Protein AF-A0A0R1Q5D7-F1 (afdb_monomer_lite)

Structure (mmCIF, N/CA/C/O backbone):
data_AF-A0A0R1Q5D7-F1
#
_entry.id   AF-A0A0R1Q5D7-F1
#
loop_
_atom_site.group_PDB
_atom_site.id
_atom_site.type_symbol
_atom_site.label_atom_id
_atom_site.label_alt_id
_atom_site.label_comp_id
_atom_site.label_asym_id
_atom_site.label_entity_id
_atom_site.label_seq_id
_atom_site.pdbx_PDB_ins_code
_atom_site.Cartn_x
_atom_site.Cartn_y
_atom_site.Cartn_z
_atom_site.occupancy
_atom_site.B_iso_or_equiv
_atom_site.auth_seq_id
_atom_site.auth_comp_id
_atom_site.auth_asym_id
_atom_site.auth_atom_id
_atom_site.pdbx_PDB_model_num
ATOM 1 N N . MET A 1 1 ? 3.912 3.612 -16.481 1.00 85.50 1 MET A N 1
ATOM 2 C CA . MET A 1 1 ? 3.039 3.837 -17.655 1.00 85.50 1 MET A CA 1
ATOM 3 C C . MET A 1 1 ? 2.746 2.499 -18.303 1.00 85.50 1 MET A C 1
ATOM 5 O O . MET A 1 1 ? 3.554 1.589 -18.160 1.00 85.50 1 MET A O 1
ATOM 9 N N . ILE A 1 2 ? 1.608 2.386 -18.976 1.00 92.44 2 ILE A N 1
ATOM 10 C CA . ILE A 1 2 ? 1.205 1.227 -19.778 1.00 92.44 2 ILE A CA 1
ATOM 11 C C . ILE A 1 2 ? 1.247 1.663 -21.243 1.00 92.44 2 ILE A C 1
ATOM 13 O O . ILE A 1 2 ? 0.628 2.672 -21.577 1.00 92.44 2 ILE A O 1
ATOM 17 N N . SER A 1 3 ? 1.988 0.945 -22.088 1.00 92.12 3 SER A N 1
ATOM 18 C CA . SER A 1 3 ? 1.988 1.191 -23.532 1.00 92.12 3 SER A CA 1
ATOM 19 C C . SER A 1 3 ? 0.870 0.452 -24.243 1.00 92.12 3 SER A C 1
ATOM 21 O O . SER A 1 3 ? 0.460 -0.632 -23.830 1.00 92.12 3 SER A O 1
ATOM 23 N N . ASP A 1 4 ? 0.457 1.018 -25.372 1.00 92.31 4 ASP A N 1
ATOM 24 C CA . ASP A 1 4 ? -0.392 0.333 -26.348 1.00 92.31 4 ASP A CA 1
ATOM 25 C C . ASP A 1 4 ? 0.450 -0.518 -27.308 1.00 92.31 4 ASP A C 1
ATOM 27 O O . ASP A 1 4 ? 0.012 -1.577 -27.752 1.00 92.31 4 ASP A O 1
ATOM 31 N N . ALA A 1 5 ? 1.675 -0.072 -27.608 1.00 94.19 5 ALA A N 1
ATOM 32 C CA . ALA A 1 5 ? 2.645 -0.800 -28.415 1.00 94.19 5 ALA A CA 1
ATOM 33 C C . ALA A 1 5 ? 4.087 -0.466 -28.002 1.00 94.19 5 ALA A C 1
ATOM 35 O O . ALA A 1 5 ? 4.388 0.627 -27.515 1.00 94.19 5 ALA A O 1
ATOM 36 N N . VAL A 1 6 ? 4.987 -1.425 -28.222 1.00 95.56 6 VAL A N 1
ATOM 37 C CA . VAL A 1 6 ? 6.435 -1.269 -28.051 1.00 95.56 6 VAL A CA 1
ATOM 38 C C . VAL A 1 6 ? 7.162 -1.981 -29.192 1.00 95.56 6 VAL A C 1
ATOM 40 O O . VAL A 1 6 ? 6.808 -3.103 -29.545 1.00 95.56 6 VAL A O 1
ATOM 43 N N . ASP A 1 7 ? 8.170 -1.327 -29.762 1.00 96.56 7 ASP A N 1
ATOM 44 C CA . ASP A 1 7 ? 9.106 -1.893 -30.738 1.00 96.56 7 ASP A CA 1
ATOM 45 C C . ASP A 1 7 ? 10.519 -1.495 -30.292 1.00 96.56 7 ASP A C 1
ATOM 47 O O . ASP A 1 7 ? 10.927 -0.336 -30.402 1.00 96.56 7 ASP A O 1
ATOM 51 N N . LEU A 1 8 ? 11.233 -2.453 -29.697 1.00 96.19 8 LEU A N 1
ATOM 52 C CA . LEU A 1 8 ? 12.539 -2.212 -29.084 1.00 96.19 8 LEU A CA 1
ATOM 53 C C . LEU A 1 8 ? 13.633 -1.974 -30.132 1.00 96.19 8 LEU A C 1
ATOM 55 O O . LEU A 1 8 ? 14.519 -1.158 -29.890 1.00 96.19 8 LEU A O 1
ATOM 59 N N . ASP A 1 9 ? 13.530 -2.600 -31.307 1.00 97.81 9 ASP A N 1
ATOM 60 C CA . ASP A 1 9 ? 14.499 -2.438 -32.399 1.00 97.81 9 ASP A CA 1
ATOM 61 C C . ASP A 1 9 ? 14.440 -1.026 -32.985 1.00 97.81 9 ASP A C 1
ATOM 63 O O . ASP A 1 9 ? 15.451 -0.462 -33.405 1.00 97.81 9 ASP A O 1
ATOM 67 N N . LYS A 1 10 ? 13.247 -0.423 -32.968 1.00 97.06 10 LYS A N 1
ATOM 68 C CA . LYS A 1 10 ? 13.030 0.962 -33.402 1.00 97.06 10 LYS A CA 1
ATOM 69 C C . LYS A 1 10 ? 13.050 1.974 -32.262 1.00 97.06 10 LYS A C 1
ATOM 71 O O . LYS A 1 10 ? 12.803 3.151 -32.514 1.00 97.06 10 LYS A O 1
ATOM 76 N N . SER A 1 11 ? 13.319 1.545 -31.025 1.00 96.38 11 SER A N 1
ATOM 77 C CA . SER A 1 11 ? 13.226 2.403 -29.832 1.00 96.38 11 SER A CA 1
ATOM 78 C C . SER A 1 11 ? 11.885 3.152 -29.740 1.00 96.38 11 SER A C 1
ATOM 80 O O . SER A 1 11 ? 11.827 4.323 -29.370 1.00 96.38 11 SER A O 1
ATOM 82 N N . PHE A 1 12 ? 10.795 2.479 -30.111 1.00 95.38 12 PHE A N 1
ATOM 83 C CA . PHE A 1 12 ? 9.456 3.046 -30.193 1.00 95.38 12 PHE A CA 1
ATOM 84 C C . PHE A 1 12 ? 8.573 2.537 -29.053 1.00 95.38 12 PHE A C 1
ATOM 86 O O . PHE A 1 12 ? 8.513 1.341 -28.763 1.00 95.38 12 PHE A O 1
ATOM 93 N N . PHE A 1 13 ? 7.845 3.456 -28.425 1.00 94.06 13 PHE A N 1
ATOM 94 C CA . PHE A 1 13 ? 6.914 3.172 -27.339 1.00 94.06 13 PHE A CA 1
ATOM 95 C C . PHE A 1 13 ? 5.719 4.119 -27.465 1.00 94.06 13 PHE A C 1
ATOM 97 O O . PHE A 1 13 ? 5.889 5.335 -27.373 1.00 94.06 13 PHE A O 1
ATOM 104 N N . SER A 1 14 ? 4.519 3.582 -27.701 1.00 94.44 14 SER A N 1
ATOM 105 C CA . SER A 1 14 ? 3.292 4.381 -27.820 1.00 94.44 14 SER A CA 1
ATOM 106 C C . SER A 1 14 ? 2.445 4.280 -26.559 1.00 94.44 14 SER A C 1
ATOM 108 O O . SER A 1 14 ? 2.288 3.200 -25.987 1.00 94.44 14 SER A O 1
ATOM 110 N N . ILE A 1 15 ? 1.884 5.408 -26.131 1.00 92.12 15 ILE A N 1
ATOM 111 C CA . ILE A 1 15 ? 1.169 5.525 -24.862 1.00 92.12 15 ILE A CA 1
ATOM 112 C C . ILE A 1 15 ? -0.105 6.340 -25.071 1.00 92.12 15 ILE A C 1
ATOM 114 O O . ILE A 1 15 ? -0.032 7.502 -25.463 1.00 92.12 15 ILE A O 1
ATOM 118 N N . SER A 1 16 ? -1.251 5.759 -24.726 1.00 88.12 16 SER A N 1
ATOM 119 C CA . SER A 1 16 ? -2.528 6.478 -24.623 1.00 88.12 16 SER A CA 1
ATOM 120 C C . SER A 1 16 ? -2.781 7.041 -23.220 1.00 88.12 16 SER A C 1
ATOM 122 O O . SER A 1 16 ? -3.616 7.927 -23.046 1.00 88.12 16 SER A O 1
ATOM 124 N N . GLN A 1 17 ? -2.075 6.547 -22.195 1.00 88.75 17 GLN A N 1
ATOM 125 C CA . GLN A 1 17 ? -2.095 7.151 -20.859 1.00 88.75 17 GLN A CA 1
ATOM 126 C C . GLN A 1 17 ? -1.503 8.567 -20.883 1.00 88.75 17 GLN A C 1
ATOM 128 O O . GLN A 1 17 ? -0.381 8.779 -21.331 1.00 88.75 17 GLN A O 1
ATOM 133 N N . VAL A 1 18 ? -2.241 9.525 -20.321 1.00 89.06 18 VAL A N 1
ATOM 134 C CA . VAL A 1 18 ? -1.847 10.945 -20.296 1.00 89.06 18 VAL A CA 1
ATOM 135 C C . VAL A 1 18 ? -0.633 11.201 -19.392 1.00 89.06 18 VAL A C 1
ATOM 137 O O . VAL A 1 18 ? 0.136 12.125 -19.638 1.00 89.06 18 VAL A O 1
ATOM 140 N N . ALA A 1 19 ? -0.450 10.394 -18.343 1.00 92.31 19 ALA A N 1
ATOM 141 C CA . ALA A 1 19 ? 0.637 10.543 -17.380 1.00 92.31 19 ALA A CA 1
ATOM 142 C C . ALA A 1 19 ? 1.005 9.198 -16.726 1.00 92.31 19 ALA A C 1
ATOM 144 O O . ALA A 1 19 ? 0.168 8.287 -16.669 1.00 92.31 19 ALA A O 1
ATOM 145 N N . PRO A 1 20 ? 2.233 9.055 -16.192 1.00 93.44 20 PRO A N 1
ATOM 146 C CA . PRO A 1 20 ? 2.555 7.964 -15.283 1.00 93.44 20 PRO A CA 1
ATOM 147 C C . PRO A 1 20 ? 1.693 8.021 -14.019 1.00 93.44 20 PRO A C 1
ATOM 149 O O . PRO A 1 20 ? 1.390 9.091 -13.501 1.00 93.44 20 PRO A O 1
ATOM 152 N N . ALA A 1 21 ? 1.349 6.842 -13.509 1.00 93.31 21 ALA A N 1
ATOM 153 C CA . ALA A 1 21 ? 0.760 6.666 -12.189 1.00 93.31 21 ALA A CA 1
ATOM 154 C C . ALA A 1 21 ? 1.812 6.108 -11.225 1.00 93.31 21 ALA A C 1
ATOM 156 O O . ALA A 1 21 ? 2.726 5.390 -11.654 1.00 93.31 21 ALA A O 1
ATOM 157 N N . ASN A 1 22 ? 1.653 6.398 -9.933 1.00 96.75 22 ASN A N 1
ATOM 158 C CA . ASN A 1 22 ? 2.410 5.715 -8.893 1.00 96.75 22 ASN A CA 1
ATOM 159 C C . ASN A 1 22 ? 2.133 4.209 -8.962 1.00 96.75 22 ASN A C 1
ATOM 161 O O . ASN A 1 22 ? 1.007 3.770 -9.197 1.00 96.75 22 ASN A O 1
ATOM 165 N N . LEU A 1 23 ? 3.176 3.405 -8.753 1.00 97.81 23 LEU A N 1
ATOM 166 C CA . LEU A 1 23 ? 3.013 1.958 -8.626 1.00 97.81 23 LEU A CA 1
ATOM 167 C C . LEU A 1 23 ? 2.410 1.585 -7.265 1.00 97.81 23 LEU A C 1
ATOM 169 O O . LEU A 1 23 ? 1.672 0.609 -7.159 1.00 97.81 23 LEU A O 1
ATOM 173 N N . ASP A 1 24 ? 2.749 2.342 -6.230 1.00 98.38 24 ASP A N 1
ATOM 174 C CA . ASP A 1 24 ? 2.273 2.161 -4.869 1.00 98.38 24 ASP A CA 1
ATOM 175 C C . ASP A 1 24 ? 2.054 3.549 -4.263 1.00 98.38 24 ASP A C 1
ATOM 177 O O . ASP A 1 24 ? 2.893 4.434 -4.419 1.00 98.38 24 ASP A O 1
ATOM 181 N N . GLU A 1 25 ? 0.908 3.746 -3.618 1.00 97.56 25 GLU A N 1
ATOM 182 C CA . GLU A 1 25 ? 0.500 5.038 -3.044 1.00 97.56 25 GLU A CA 1
ATOM 183 C C . GLU A 1 25 ? 0.918 5.166 -1.564 1.00 97.56 25 GLU A C 1
ATOM 185 O O . GLU A 1 25 ? 0.451 6.048 -0.841 1.00 97.56 25 GLU A O 1
ATOM 190 N N . GLY A 1 26 ? 1.750 4.237 -1.082 1.00 97.75 26 GLY A N 1
ATOM 191 C CA . GLY A 1 26 ? 2.245 4.163 0.283 1.00 97.75 26 GLY A CA 1
ATOM 192 C C . GLY A 1 26 ? 3.475 5.033 0.552 1.00 97.75 26 GLY A C 1
ATOM 193 O O . GLY A 1 26 ? 3.669 6.109 -0.016 1.00 97.75 26 GLY A O 1
ATOM 194 N N . PHE A 1 27 ? 4.287 4.581 1.509 1.00 98.31 27 PHE A N 1
ATOM 195 C CA . PHE A 1 27 ? 5.402 5.365 2.046 1.00 98.31 27 PHE A CA 1
ATOM 196 C C . PHE A 1 27 ? 6.773 4.896 1.564 1.00 98.31 27 PHE A C 1
ATOM 198 O O . PHE A 1 27 ? 7.629 5.740 1.335 1.00 98.31 27 PHE A O 1
ATOM 205 N N . ASP A 1 28 ? 6.982 3.583 1.423 1.00 98.38 28 ASP A N 1
ATOM 206 C CA . ASP A 1 28 ? 8.337 3.012 1.419 1.00 98.38 28 ASP A CA 1
ATOM 207 C C . ASP A 1 28 ? 8.631 2.122 0.192 1.00 98.38 28 ASP A C 1
ATOM 209 O O . ASP A 1 28 ? 9.656 1.453 0.151 1.00 98.38 28 ASP A O 1
ATOM 213 N N . VAL A 1 29 ? 7.749 2.054 -0.812 1.00 98.62 29 VAL A N 1
ATOM 214 C CA . VAL A 1 29 ? 7.987 1.212 -2.000 1.00 98.62 29 VAL A CA 1
ATOM 215 C C . VAL A 1 29 ? 8.959 1.886 -2.965 1.00 98.62 29 VAL A C 1
ATOM 217 O O . VAL A 1 29 ? 8.697 2.979 -3.463 1.00 98.62 29 VAL A O 1
ATOM 220 N N . TYR A 1 30 ? 10.040 1.183 -3.308 1.00 98.44 30 TYR A N 1
ATOM 221 C CA . TYR A 1 30 ? 11.016 1.635 -4.296 1.00 98.44 30 TYR A CA 1
ATOM 222 C C . TYR A 1 30 ? 11.629 0.476 -5.094 1.00 98.44 30 TYR A C 1
ATOM 224 O O . TYR A 1 30 ? 11.412 -0.700 -4.789 1.00 98.44 30 TYR A O 1
ATOM 232 N N . ALA A 1 31 ? 12.360 0.820 -6.163 1.00 98.38 31 ALA A N 1
ATOM 233 C CA . ALA A 1 31 ? 13.156 -0.098 -6.986 1.00 98.38 31 ALA A CA 1
ATOM 234 C C . ALA A 1 31 ? 12.426 -1.408 -7.350 1.00 98.38 31 ALA A C 1
ATOM 236 O O . ALA A 1 31 ? 12.943 -2.509 -7.161 1.00 98.38 31 ALA A O 1
ATOM 237 N N . THR A 1 32 ? 11.186 -1.297 -7.838 1.00 98.75 32 THR A N 1
ATOM 238 C CA . THR A 1 32 ? 10.403 -2.486 -8.197 1.00 98.75 32 THR A CA 1
ATOM 239 C C . THR A 1 32 ? 10.976 -3.150 -9.438 1.00 98.75 32 THR A C 1
ATOM 241 O O . THR A 1 32 ? 11.078 -2.521 -10.489 1.00 98.75 32 THR A O 1
ATOM 244 N N . GLN A 1 33 ? 11.258 -4.446 -9.333 1.00 98.62 33 GLN A N 1
ATOM 245 C CA . GLN A 1 33 ? 11.595 -5.287 -10.472 1.00 98.62 33 GLN A CA 1
ATOM 246 C C . GLN A 1 33 ? 10.377 -6.108 -10.895 1.00 98.62 33 GLN A C 1
ATOM 248 O O . GLN A 1 33 ? 9.624 -6.610 -10.0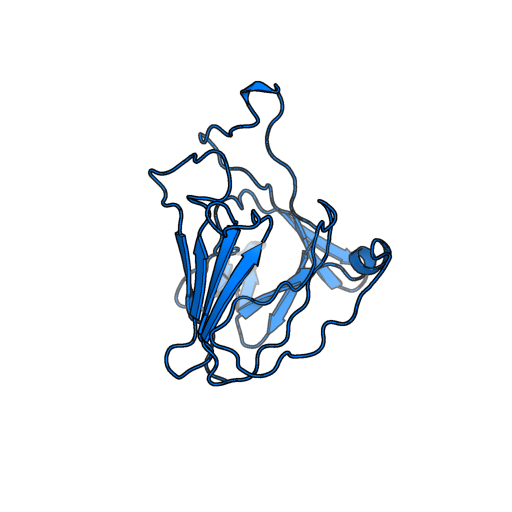55 1.00 98.62 33 GLN A O 1
ATOM 253 N N . THR A 1 34 ? 10.195 -6.253 -12.208 1.00 98.12 34 THR A N 1
ATOM 254 C CA . THR A 1 34 ? 9.143 -7.088 -12.794 1.00 98.12 34 THR A CA 1
ATOM 255 C C . THR A 1 34 ? 9.740 -8.187 -13.661 1.00 98.12 34 THR A C 1
ATOM 257 O O . THR A 1 34 ? 10.843 -8.036 -14.184 1.00 98.12 34 THR A O 1
ATOM 260 N N . PHE A 1 35 ? 9.027 -9.304 -13.786 1.00 97.50 35 PHE A N 1
ATOM 261 C CA . PHE A 1 35 ? 9.425 -10.426 -14.631 1.00 97.50 35 PHE A CA 1
ATOM 262 C C . PHE A 1 35 ? 8.204 -11.192 -15.148 1.00 97.50 35 PHE A C 1
ATOM 264 O O . PHE A 1 35 ? 7.163 -11.258 -14.486 1.00 97.50 35 PHE A O 1
ATOM 271 N N . ASN A 1 36 ? 8.338 -11.807 -16.323 1.00 97.50 36 ASN A N 1
ATOM 272 C CA . ASN A 1 36 ? 7.359 -12.760 -16.832 1.00 97.50 36 ASN A CA 1
ATOM 273 C C . ASN A 1 36 ? 7.649 -14.149 -16.257 1.00 97.50 36 ASN A C 1
ATOM 275 O O . ASN A 1 36 ? 8.758 -14.664 -16.376 1.00 97.50 36 ASN A O 1
ATOM 279 N N . GLY A 1 37 ? 6.648 -14.751 -15.626 1.00 93.38 37 GLY A N 1
ATOM 280 C CA . GLY A 1 37 ? 6.689 -16.132 -15.168 1.00 93.38 37 GLY A CA 1
ATOM 281 C C . GLY A 1 37 ? 5.904 -17.083 -16.080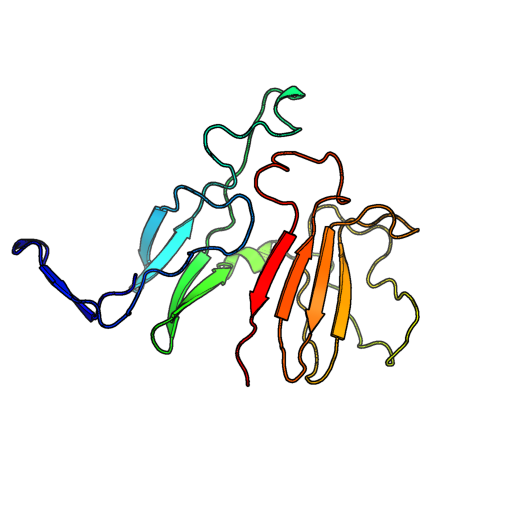 1.00 93.38 37 GLY A C 1
ATOM 282 O O . GLY A 1 37 ? 5.342 -16.671 -17.102 1.00 93.38 37 GLY A O 1
ATOM 283 N N . PRO A 1 38 ? 5.834 -18.373 -15.707 1.00 90.25 38 PRO A N 1
ATOM 284 C CA . PRO A 1 38 ? 5.153 -19.397 -16.493 1.00 90.25 38 PRO A CA 1
ATOM 285 C C . PRO A 1 38 ? 3.688 -19.055 -16.798 1.00 90.25 38 PRO A C 1
ATOM 287 O O . PRO A 1 38 ? 2.977 -18.469 -15.977 1.00 90.25 38 PRO A O 1
ATOM 290 N N . GLY A 1 39 ? 3.225 -19.453 -17.986 1.00 90.38 39 GLY A N 1
ATOM 291 C CA . GLY A 1 39 ? 1.849 -19.209 -18.429 1.00 90.38 39 GLY A CA 1
ATOM 292 C C . GLY A 1 39 ? 1.550 -17.745 -18.768 1.00 90.38 39 GLY A C 1
ATOM 293 O O . GLY A 1 39 ? 0.398 -17.331 -18.671 1.00 90.38 39 GLY A O 1
ATOM 294 N N . GLY A 1 40 ? 2.573 -16.953 -19.112 1.00 92.44 40 GLY A N 1
ATOM 295 C CA . GLY A 1 40 ? 2.415 -15.564 -19.562 1.00 92.44 40 GLY A CA 1
ATOM 296 C C . GLY A 1 40 ? 2.064 -14.570 -18.452 1.00 92.44 40 GLY A C 1
ATOM 297 O O . GLY A 1 40 ? 1.701 -13.431 -18.733 1.00 92.44 40 GLY A O 1
ATOM 298 N N . LYS A 1 41 ? 2.161 -14.979 -17.183 1.00 96.38 41 LYS A N 1
ATOM 299 C CA . LYS A 1 41 ? 1.873 -14.107 -16.040 1.00 96.38 41 LYS A CA 1
ATOM 300 C C . LYS A 1 41 ? 3.023 -13.135 -15.812 1.00 96.38 41 LYS A C 1
ATOM 302 O O . LYS A 1 41 ? 4.182 -13.513 -15.934 1.00 96.38 41 LYS A O 1
ATOM 307 N N . ALA A 1 42 ? 2.704 -11.907 -15.426 1.00 98.00 42 ALA A N 1
ATOM 308 C CA . ALA A 1 42 ? 3.690 -10.930 -14.986 1.00 98.00 42 ALA A CA 1
ATOM 309 C C . ALA A 1 42 ? 3.679 -10.827 -13.458 1.00 98.00 42 ALA A C 1
ATOM 311 O O . ALA A 1 42 ? 2.620 -10.879 -12.825 1.00 98.00 42 ALA A O 1
ATOM 312 N N . TYR A 1 43 ? 4.859 -10.676 -12.874 1.00 98.44 43 TYR A N 1
ATOM 313 C CA . TYR A 1 43 ? 5.060 -10.574 -11.436 1.00 98.44 43 TYR A CA 1
ATOM 314 C C . TYR A 1 43 ? 5.940 -9.378 -11.100 1.00 98.44 43 TYR A C 1
ATOM 316 O O . TYR A 1 43 ? 6.739 -8.939 -11.925 1.00 98.44 43 TYR A O 1
ATOM 324 N N . ALA A 1 44 ? 5.798 -8.872 -9.880 1.00 98.62 44 ALA A N 1
ATOM 325 C CA . ALA A 1 44 ? 6.597 -7.786 -9.342 1.00 98.62 44 ALA A CA 1
ATOM 326 C C . ALA A 1 44 ? 7.026 -8.066 -7.904 1.00 98.62 44 ALA A C 1
ATOM 328 O O . ALA A 1 44 ? 6.254 -8.607 -7.107 1.00 98.62 44 ALA A O 1
ATOM 329 N N . VAL A 1 45 ? 8.226 -7.611 -7.562 1.00 98.75 45 VAL A N 1
ATOM 330 C CA . VAL A 1 45 ? 8.717 -7.506 -6.188 1.00 98.75 45 VAL A CA 1
ATOM 331 C C . VAL A 1 45 ? 9.391 -6.150 -6.017 1.00 98.75 45 VAL A C 1
ATOM 333 O O . VAL A 1 45 ? 10.085 -5.666 -6.909 1.00 98.75 45 VAL A O 1
ATOM 336 N N . SER A 1 46 ? 9.136 -5.517 -4.880 1.00 98.88 46 SER A N 1
ATOM 337 C CA . SER A 1 46 ? 9.639 -4.180 -4.557 1.00 98.88 46 SER A CA 1
ATOM 338 C C . SER A 1 46 ? 10.487 -4.213 -3.301 1.00 98.88 46 SER A C 1
ATOM 340 O O . SER A 1 46 ? 10.146 -4.940 -2.361 1.00 98.88 46 SER A O 1
ATOM 342 N N . TRP A 1 47 ? 11.517 -3.374 -3.265 1.00 98.81 47 TRP A N 1
ATOM 343 C CA . TRP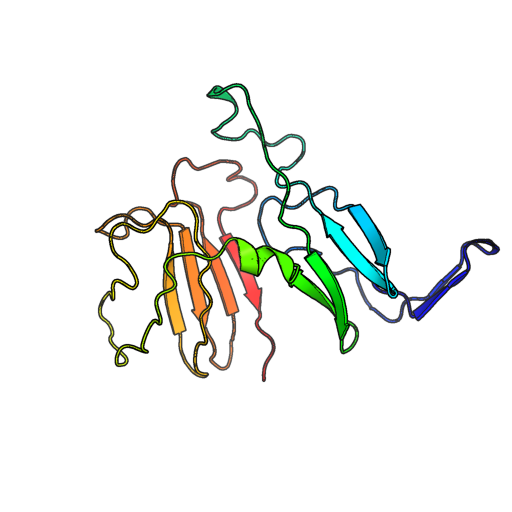 A 1 47 ? 12.179 -2.993 -2.026 1.00 98.81 47 TRP A CA 1
ATOM 344 C C . TRP A 1 47 ? 11.219 -2.132 -1.194 1.00 98.81 47 TRP A C 1
ATOM 346 O O . TRP A 1 47 ? 10.564 -1.235 -1.725 1.00 98.81 47 TRP A O 1
ATOM 356 N N . VAL A 1 48 ? 11.081 -2.463 0.091 1.00 98.62 48 VAL A N 1
ATOM 357 C CA . VAL A 1 48 ? 10.345 -1.673 1.084 1.00 98.62 48 VAL A CA 1
ATOM 358 C C . VAL A 1 48 ? 11.378 -0.950 1.942 1.00 98.62 48 VAL A C 1
ATOM 360 O O . VAL A 1 48 ? 11.861 -1.467 2.950 1.00 98.62 48 VAL A O 1
ATOM 363 N N . GLY A 1 49 ? 11.764 0.216 1.448 1.00 97.88 49 GLY A N 1
ATOM 364 C CA . GLY A 1 49 ? 12.805 1.106 1.926 1.00 97.88 49 GLY A CA 1
ATOM 365 C C . GLY A 1 49 ? 13.084 2.162 0.856 1.00 97.88 49 GLY A C 1
ATOM 366 O O . GLY A 1 49 ? 12.763 1.978 -0.319 1.00 97.88 49 GLY A O 1
ATOM 367 N N . LEU A 1 50 ? 13.666 3.282 1.269 1.00 97.69 50 LEU A N 1
ATOM 368 C CA . LEU A 1 50 ? 13.995 4.395 0.386 1.00 97.69 50 LEU A CA 1
ATOM 369 C C . LEU A 1 50 ? 15.479 4.737 0.518 1.00 97.69 50 LEU A C 1
ATOM 371 O O . LEU A 1 50 ? 16.018 4.641 1.625 1.00 97.69 50 LEU A O 1
ATOM 375 N N . PRO A 1 51 ? 16.140 5.154 -0.578 1.00 96.56 51 PRO A N 1
ATOM 376 C CA . PRO A 1 51 ? 17.478 5.718 -0.482 1.00 96.56 51 PRO A CA 1
ATOM 377 C C . PRO A 1 51 ? 17.452 6.954 0.425 1.00 96.56 51 PRO A C 1
ATOM 379 O O . PRO A 1 51 ? 16.468 7.691 0.448 1.00 96.56 51 PRO A O 1
ATOM 382 N N . ASP A 1 52 ? 18.533 7.157 1.176 1.00 94.94 52 ASP A N 1
ATOM 383 C CA . ASP A 1 52 ? 18.757 8.339 2.020 1.00 94.94 52 ASP A CA 1
ATOM 384 C C . ASP A 1 52 ? 17.709 8.572 3.130 1.00 94.94 52 ASP A C 1
ATOM 386 O O . ASP A 1 52 ? 17.595 9.674 3.670 1.00 94.94 52 ASP A O 1
ATOM 390 N N . ILE A 1 53 ? 16.963 7.527 3.519 1.00 96.56 53 ILE A N 1
ATOM 391 C CA . ILE A 1 53 ? 16.014 7.557 4.640 1.00 96.56 53 ILE A CA 1
ATOM 392 C C . ILE A 1 53 ? 16.456 6.610 5.758 1.00 96.56 53 ILE A C 1
ATOM 394 O O . ILE A 1 53 ? 16.360 5.387 5.633 1.00 96.56 53 ILE A O 1
ATOM 398 N N . SER A 1 54 ? 16.850 7.180 6.899 1.00 96.12 54 SER A N 1
ATOM 399 C CA . SER A 1 54 ? 17.108 6.414 8.123 1.00 96.12 54 SER A CA 1
ATOM 400 C C . SER A 1 54 ? 15.827 5.813 8.697 1.00 96.12 54 SER A C 1
ATOM 402 O O . SER A 1 54 ? 14.777 6.463 8.726 1.00 96.12 54 SER A O 1
ATOM 404 N N . HIS A 1 55 ? 15.926 4.581 9.190 1.00 97.12 55 HIS A N 1
ATOM 405 C CA . HIS A 1 55 ? 14.821 3.843 9.795 1.00 97.12 55 HIS A CA 1
ATOM 406 C C . HIS A 1 55 ? 15.088 3.542 11.277 1.00 97.12 55 HIS A C 1
ATOM 408 O O . HIS A 1 55 ? 16.237 3.410 11.699 1.00 97.12 55 HIS A O 1
ATOM 414 N N . PRO A 1 56 ? 14.038 3.355 12.104 1.00 97.38 56 PRO A N 1
ATOM 415 C CA . PRO A 1 56 ? 14.217 3.007 13.514 1.00 97.38 56 PRO A CA 1
ATOM 416 C C . PRO A 1 56 ? 15.011 1.714 13.768 1.00 97.38 56 PRO A C 1
ATOM 418 O O . PRO A 1 56 ? 15.549 1.561 14.864 1.00 97.38 56 PRO A O 1
ATOM 421 N N . THR A 1 57 ? 15.073 0.796 12.796 1.00 97.94 57 THR A N 1
ATOM 422 C CA . THR A 1 57 ? 15.834 -0.464 12.868 1.00 97.94 57 THR A CA 1
ATOM 423 C C . THR A 1 57 ? 17.327 -0.288 12.598 1.00 97.94 57 THR A C 1
ATOM 425 O O . THR A 1 57 ? 18.089 -1.200 12.893 1.00 97.94 57 THR A O 1
ATOM 428 N N . ASP A 1 58 ? 17.785 0.879 12.133 1.00 97.62 58 ASP A N 1
ATOM 429 C CA . ASP A 1 58 ? 19.212 1.123 11.870 1.00 97.62 58 ASP A CA 1
ATOM 430 C C . ASP A 1 58 ? 20.054 0.920 13.144 1.00 97.62 58 ASP A C 1
ATOM 432 O O . ASP A 1 58 ? 21.156 0.375 13.095 1.00 97.62 58 ASP A O 1
ATOM 436 N N . LYS A 1 59 ? 19.491 1.243 14.321 1.00 97.62 59 LYS A N 1
ATOM 437 C CA . LYS A 1 59 ? 20.103 0.987 15.643 1.00 97.62 59 LYS A CA 1
ATOM 438 C C . LYS A 1 59 ? 20.303 -0.503 15.962 1.00 97.62 59 LYS A C 1
ATOM 440 O O . LYS A 1 59 ? 21.014 -0.844 16.901 1.00 97.62 59 LYS A O 1
ATOM 445 N N . GLU A 1 60 ? 19.619 -1.377 15.232 1.00 98.12 60 GLU A N 1
ATOM 446 C CA . GLU A 1 60 ? 19.674 -2.835 15.353 1.00 98.12 60 GLU A CA 1
ATOM 447 C C . GLU A 1 60 ? 20.621 -3.451 14.306 1.00 98.12 60 GLU A C 1
ATOM 449 O O . GLU A 1 60 ? 20.753 -4.671 14.248 1.00 98.12 60 GLU A O 1
ATOM 454 N N . ASN A 1 61 ? 21.311 -2.622 13.508 1.00 98.00 61 ASN A N 1
ATOM 455 C CA . ASN A 1 61 ? 22.264 -3.014 12.463 1.00 98.00 61 ASN A CA 1
ATOM 456 C C . ASN A 1 61 ? 21.654 -3.823 11.303 1.00 98.00 61 ASN A C 1
ATOM 458 O O . ASN A 1 61 ? 22.351 -4.600 10.649 1.00 98.00 61 ASN A O 1
ATOM 462 N N . TRP A 1 62 ? 20.363 -3.635 11.022 1.00 97.81 62 TRP A N 1
ATOM 463 C CA . TRP A 1 62 ? 19.701 -4.176 9.835 1.00 97.81 62 TRP A CA 1
ATOM 464 C C . TRP A 1 62 ? 18.676 -3.179 9.289 1.00 97.81 62 TRP A C 1
ATOM 466 O O . TRP A 1 62 ? 18.121 -2.366 10.031 1.00 97.81 62 TRP A O 1
ATOM 476 N N . ALA A 1 63 ? 18.413 -3.244 7.984 1.00 97.56 63 ALA A N 1
ATOM 477 C CA . ALA A 1 63 ? 17.510 -2.313 7.327 1.00 97.56 63 ALA A CA 1
ATOM 478 C C . ALA A 1 63 ? 16.631 -3.000 6.280 1.00 97.56 63 ALA A C 1
ATOM 480 O O . ALA A 1 63 ? 17.082 -3.871 5.533 1.00 97.56 63 ALA A O 1
ATOM 481 N N . HIS A 1 64 ? 15.395 -2.503 6.200 1.00 98.12 64 HIS A N 1
ATOM 482 C CA . HIS A 1 64 ? 14.432 -2.756 5.131 1.00 98.12 64 HIS A CA 1
ATOM 483 C C . HIS A 1 64 ? 13.969 -4.213 4.986 1.00 98.12 64 HIS A C 1
ATOM 485 O O . HIS A 1 64 ? 14.347 -5.116 5.731 1.00 98.12 64 HIS A O 1
ATOM 491 N N . CYS A 1 65 ? 13.093 -4.442 4.011 1.00 98.62 65 CYS A N 1
ATOM 492 C CA . CYS A 1 65 ? 12.689 -5.773 3.580 1.00 98.62 65 CYS A CA 1
ATOM 493 C C . CYS A 1 65 ? 12.218 -5.753 2.117 1.00 98.62 65 CYS A C 1
ATOM 495 O O . CYS A 1 65 ? 12.206 -4.710 1.457 1.00 98.62 65 CYS A O 1
ATOM 497 N N . LEU A 1 66 ? 11.829 -6.917 1.595 1.00 98.75 66 LEU A N 1
ATOM 498 C CA . LEU A 1 66 ? 11.108 -7.019 0.329 1.00 98.75 66 LEU A CA 1
ATOM 499 C C . LEU A 1 66 ? 9.602 -7.060 0.590 1.00 98.75 66 LEU A C 1
ATOM 501 O O . LEU A 1 66 ? 9.131 -7.678 1.546 1.00 98.75 66 LEU A O 1
ATOM 505 N N . SER A 1 67 ? 8.837 -6.450 -0.310 1.00 98.75 67 SER A N 1
ATOM 506 C CA . SER A 1 67 ? 7.391 -6.671 -0.370 1.00 98.75 67 SER A CA 1
ATOM 507 C C . SER A 1 67 ? 7.085 -8.121 -0.759 1.00 98.75 67 SER A C 1
ATOM 509 O O . SER A 1 67 ? 7.912 -8.819 -1.349 1.00 98.75 67 SER A O 1
ATOM 511 N N . GLN A 1 68 ? 5.864 -8.577 -0.474 1.00 98.25 68 GLN A N 1
ATOM 512 C CA . GLN A 1 68 ? 5.373 -9.822 -1.065 1.00 98.25 68 GLN A CA 1
ATOM 513 C C . GLN A 1 68 ? 5.390 -9.743 -2.599 1.00 98.25 68 GLN A C 1
ATOM 515 O O . GLN A 1 68 ? 5.210 -8.667 -3.180 1.00 98.25 68 GLN A O 1
ATOM 520 N N . VAL A 1 69 ? 5.531 -10.895 -3.257 1.00 98.25 69 VAL A N 1
ATOM 521 C CA . VAL A 1 69 ? 5.400 -10.968 -4.714 1.00 98.25 69 VAL A CA 1
ATOM 522 C C . VAL A 1 69 ? 3.960 -10.644 -5.110 1.00 98.25 69 VAL A C 1
ATOM 524 O O . VAL A 1 69 ? 2.999 -11.186 -4.552 1.00 98.25 69 VAL A O 1
ATOM 527 N N . LYS A 1 70 ? 3.822 -9.763 -6.100 1.00 98.50 70 LYS A N 1
ATOM 528 C CA . LYS A 1 70 ? 2.547 -9.304 -6.652 1.00 98.50 70 LYS A CA 1
ATOM 529 C C . LYS A 1 70 ? 2.398 -9.850 -8.064 1.00 98.50 70 LYS A C 1
ATOM 531 O O . LYS A 1 70 ? 3.285 -9.662 -8.886 1.00 98.50 70 LYS A O 1
ATOM 536 N N . GLN A 1 71 ? 1.289 -10.515 -8.363 1.00 98.19 71 GLN A N 1
ATOM 537 C CA . GLN A 1 71 ? 0.887 -10.793 -9.737 1.00 98.19 71 GLN A CA 1
ATOM 538 C C . GLN A 1 71 ? 0.302 -9.515 -10.347 1.00 98.19 71 GLN A C 1
ATOM 540 O O . GLN A 1 71 ? -0.559 -8.874 -9.739 1.00 98.19 71 GLN A O 1
ATOM 545 N N . LEU A 1 72 ? 0.767 -9.164 -11.543 1.00 98.38 72 LEU A N 1
ATOM 546 C CA . LEU A 1 72 ? 0.341 -7.990 -12.291 1.00 98.38 72 LEU A CA 1
ATOM 547 C C . LEU A 1 72 ? -0.718 -8.367 -13.327 1.00 98.38 72 LEU A C 1
ATOM 549 O O . LEU A 1 72 ? -0.593 -9.375 -14.023 1.00 98.38 72 LEU A O 1
ATOM 553 N N . THR A 1 73 ? -1.748 -7.537 -13.451 1.00 97.19 73 THR A N 1
ATOM 554 C CA . THR A 1 73 ? -2.751 -7.635 -14.521 1.00 97.19 73 THR A CA 1
ATOM 555 C C . THR A 1 73 ? -3.125 -6.243 -15.006 1.00 97.19 73 THR A C 1
ATOM 557 O O . THR A 1 73 ? -3.047 -5.287 -14.240 1.00 97.19 73 THR A O 1
ATOM 560 N N . ILE A 1 74 ? -3.534 -6.114 -16.266 1.00 95.12 74 ILE A N 1
ATOM 561 C CA . ILE A 1 74 ? -4.085 -4.863 -16.792 1.00 95.12 74 ILE A CA 1
ATOM 562 C C . ILE A 1 74 ? -5.591 -5.040 -16.937 1.00 95.12 74 ILE A C 1
ATOM 564 O O . ILE A 1 74 ? -6.052 -6.001 -17.552 1.00 95.12 74 ILE A O 1
ATOM 568 N N . LYS A 1 75 ? -6.360 -4.113 -16.370 1.00 93.06 75 LYS A N 1
ATOM 569 C CA . LYS A 1 75 ? -7.818 -4.071 -16.500 1.00 93.06 75 LYS A CA 1
ATOM 570 C C . LYS A 1 75 ? -8.247 -2.625 -16.698 1.00 93.06 75 LYS A C 1
ATOM 572 O O . LYS A 1 75 ? -7.857 -1.764 -15.920 1.00 93.06 75 LYS A O 1
ATOM 577 N N . ASN A 1 76 ? -9.043 -2.364 -17.735 1.00 90.75 76 ASN A N 1
ATOM 578 C CA . ASN A 1 76 ? -9.558 -1.028 -18.063 1.00 90.75 76 ASN A CA 1
ATOM 579 C C . ASN A 1 76 ? -8.453 0.053 -18.116 1.00 90.75 76 ASN A C 1
ATOM 581 O O . ASN A 1 76 ? -8.615 1.137 -17.565 1.00 90.75 76 ASN A O 1
ATOM 585 N N . GLY A 1 77 ? -7.299 -0.269 -18.716 1.00 90.12 77 GLY A N 1
ATOM 586 C CA . GLY A 1 77 ? -6.168 0.662 -18.833 1.00 90.12 77 GLY A CA 1
ATOM 587 C C . GLY A 1 77 ? -5.425 0.961 -17.522 1.00 90.12 77 GLY A C 1
ATOM 588 O O . GLY A 1 77 ? -4.608 1.880 -17.489 1.00 90.12 77 GLY A O 1
ATOM 589 N N . GLN A 1 78 ? -5.687 0.205 -16.450 1.00 91.94 78 GLN A N 1
ATOM 590 C CA . GLN A 1 78 ? -5.025 0.335 -15.150 1.00 91.94 78 GLN A CA 1
ATOM 591 C C . GLN A 1 78 ? -4.244 -0.932 -14.794 1.00 91.94 78 GLN A C 1
ATOM 593 O O . GLN A 1 78 ? -4.671 -2.049 -15.101 1.00 91.94 78 GLN A O 1
ATOM 598 N N . LEU A 1 79 ? -3.107 -0.751 -14.120 1.00 96.19 79 LEU A N 1
ATOM 599 C CA . LEU A 1 79 ? -2.282 -1.839 -13.604 1.00 96.19 79 LEU A CA 1
ATOM 600 C C . LEU A 1 79 ? -2.806 -2.265 -12.229 1.00 96.19 79 LEU A C 1
ATOM 602 O O . LEU A 1 79 ? -2.775 -1.493 -11.276 1.00 96.19 79 LEU A O 1
ATOM 606 N N . TYR A 1 80 ? -3.247 -3.510 -12.121 1.00 97.31 80 TYR A N 1
ATOM 607 C CA . TYR A 1 80 ? -3.684 -4.131 -10.878 1.00 97.31 80 TYR A CA 1
ATOM 608 C C . TYR A 1 80 ? -2.600 -5.052 -10.329 1.00 97.31 80 TYR A C 1
ATOM 610 O O . TYR A 1 80 ? -1.962 -5.804 -11.068 1.00 97.31 80 TYR A O 1
ATOM 618 N N . GLN A 1 81 ? -2.446 -5.019 -9.007 1.00 98.38 81 GLN A N 1
ATOM 619 C CA . GLN A 1 81 ? -1.509 -5.839 -8.250 1.00 98.38 81 GLN A CA 1
ATOM 620 C C . GLN A 1 81 ? -2.289 -6.751 -7.303 1.00 98.38 81 GLN A C 1
ATOM 622 O O . GLN A 1 81 ? -3.127 -6.288 -6.530 1.00 98.38 81 GLN A O 1
ATOM 627 N N . HIS A 1 82 ? -2.002 -8.050 -7.342 1.00 97.81 82 HIS A N 1
ATOM 628 C CA . HIS A 1 82 ? -2.615 -9.042 -6.460 1.00 97.81 82 HIS A CA 1
ATOM 629 C C . HIS A 1 82 ? -1.539 -9.831 -5.711 1.00 97.81 82 HIS A C 1
ATOM 631 O O . HIS A 1 82 ? -0.580 -10.258 -6.352 1.00 97.81 82 HIS A O 1
ATOM 637 N N . PRO A 1 83 ? -1.685 -10.098 -4.398 1.00 97.94 83 PRO A N 1
ATOM 638 C CA . PRO A 1 83 ? -0.890 -11.123 -3.726 1.00 97.94 83 PRO A CA 1
ATOM 639 C C . PRO A 1 83 ? -0.884 -12.424 -4.531 1.00 97.94 83 PRO A C 1
ATOM 641 O O . PRO A 1 83 ? -1.938 -12.860 -5.006 1.00 97.94 83 PRO A O 1
ATOM 644 N N . VAL A 1 84 ? 0.282 -13.054 -4.697 1.00 96.81 84 VAL A N 1
ATOM 645 C CA . VAL A 1 84 ? 0.334 -14.351 -5.386 1.00 96.81 84 VAL A CA 1
ATOM 646 C C . VAL A 1 84 ? -0.505 -15.396 -4.636 1.00 96.81 84 VAL A C 1
ATOM 648 O O . VAL A 1 84 ? -0.494 -15.410 -3.402 1.00 96.81 84 VAL A O 1
ATOM 651 N N . PRO A 1 85 ? -1.200 -16.317 -5.336 1.00 95.56 85 PRO A N 1
ATOM 652 C CA . PRO A 1 85 ? -2.079 -17.294 -4.685 1.00 95.56 85 PRO A CA 1
ATOM 653 C C . PRO A 1 85 ? -1.399 -18.131 -3.595 1.00 95.56 85 PRO A C 1
ATOM 655 O O . PRO A 1 85 ? -2.037 -18.472 -2.604 1.00 95.56 85 PRO A O 1
ATOM 658 N N . ALA A 1 86 ? -0.097 -18.408 -3.737 1.00 96.50 86 ALA A N 1
ATOM 659 C CA . ALA A 1 86 ? 0.689 -19.169 -2.766 1.00 96.50 86 ALA A CA 1
ATOM 660 C C . ALA A 1 86 ? 0.749 -18.521 -1.369 1.00 96.50 86 ALA A C 1
ATOM 662 O O . ALA A 1 86 ? 0.912 -19.239 -0.386 1.00 96.50 86 ALA A O 1
ATOM 663 N N . MET A 1 87 ? 0.544 -17.201 -1.250 1.00 97.38 87 MET A N 1
ATOM 664 C CA . MET A 1 87 ? 0.459 -16.528 0.055 1.00 97.38 87 MET A CA 1
ATOM 665 C C . MET A 1 87 ? -0.676 -17.089 0.922 1.00 97.38 87 MET A C 1
ATOM 667 O O . MET A 1 87 ? -0.571 -17.098 2.146 1.00 97.38 87 MET A O 1
ATOM 671 N N . ALA A 1 88 ? -1.735 -17.625 0.301 1.00 97.25 88 ALA A N 1
ATOM 672 C CA . ALA A 1 88 ? -2.833 -18.266 1.015 1.00 97.25 88 ALA A CA 1
ATOM 673 C C . ALA A 1 88 ? -2.390 -19.490 1.834 1.00 97.25 88 ALA A C 1
ATOM 675 O O . ALA A 1 88 ? -3.037 -19.799 2.832 1.00 97.25 88 ALA A O 1
ATOM 676 N N . ASN A 1 89 ? -1.286 -20.146 1.460 1.00 98.00 89 ASN A N 1
ATOM 677 C CA . ASN A 1 89 ? -0.772 -21.330 2.152 1.00 98.00 89 ASN A CA 1
ATOM 678 C C . ASN A 1 89 ? -0.179 -21.003 3.532 1.00 98.00 89 ASN A C 1
ATOM 680 O O . ASN A 1 89 ? -0.011 -21.901 4.349 1.00 98.00 89 ASN A O 1
ATOM 684 N N . LEU A 1 90 ? 0.126 -19.730 3.808 1.00 97.25 90 LEU A N 1
ATOM 685 C CA . LEU A 1 90 ? 0.629 -19.277 5.110 1.00 97.25 90 LEU A CA 1
ATOM 686 C C . LEU A 1 90 ? -0.494 -19.030 6.128 1.00 97.25 90 LEU A C 1
ATOM 688 O O . LEU A 1 90 ? -0.228 -18.772 7.302 1.00 97.25 90 LEU A O 1
ATOM 692 N N . ARG A 1 91 ? -1.758 -19.053 5.688 1.00 96.31 91 ARG A N 1
ATOM 693 C CA . ARG A 1 91 ? -2.905 -18.750 6.543 1.00 96.31 91 ARG A CA 1
ATOM 694 C C . ARG A 1 91 ? -3.138 -19.888 7.528 1.00 96.31 91 ARG A C 1
ATOM 696 O O . ARG A 1 91 ? -3.369 -21.028 7.140 1.00 96.31 91 ARG A O 1
ATOM 703 N N . ILE A 1 92 ? -3.178 -19.533 8.804 1.00 94.50 92 ILE A N 1
ATOM 704 C CA . ILE A 1 92 ? -3.535 -20.420 9.911 1.00 94.50 92 ILE A CA 1
ATOM 705 C C . ILE A 1 92 ? -4.546 -19.714 10.815 1.00 94.50 92 ILE A C 1
ATOM 707 O O . ILE A 1 92 ? -4.592 -18.485 10.849 1.00 94.50 92 ILE A O 1
ATOM 711 N N . ASN A 1 93 ? -5.343 -20.479 11.565 1.00 90.75 93 ASN A N 1
ATOM 712 C CA . ASN A 1 93 ? -6.255 -19.949 12.590 1.00 90.75 93 ASN A CA 1
ATOM 713 C C . ASN A 1 93 ? -7.203 -18.841 12.079 1.00 90.75 93 ASN A C 1
ATOM 715 O O . ASN A 1 93 ? -7.436 -17.838 12.757 1.00 90.75 93 ASN A O 1
ATOM 719 N N . GLY A 1 94 ? -7.731 -19.005 10.860 1.00 90.38 94 GLY A N 1
ATOM 720 C CA . GLY A 1 94 ? -8.621 -18.030 10.233 1.00 90.38 94 GLY A CA 1
ATOM 721 C C . GLY A 1 94 ? -9.894 -17.800 11.050 1.00 90.38 94 GLY A C 1
ATOM 722 O O . GLY A 1 94 ? -10.549 -18.745 11.484 1.00 90.38 94 GLY A O 1
ATOM 723 N N . ARG A 1 95 ? -10.266 -16.530 11.232 1.00 89.81 95 ARG A N 1
ATOM 724 C CA . ARG A 1 95 ? -11.489 -16.129 11.933 1.00 89.81 95 ARG A CA 1
ATOM 725 C C . ARG A 1 95 ? -12.363 -15.294 11.013 1.00 89.81 95 ARG A C 1
ATOM 727 O O . ARG A 1 95 ? -11.917 -14.279 10.485 1.00 89.81 95 ARG A O 1
ATOM 734 N N . HIS A 1 96 ? -13.624 -15.691 10.870 1.00 90.00 96 HIS A N 1
ATOM 735 C CA . HIS A 1 96 ? -14.610 -14.846 10.213 1.00 90.00 96 HIS A CA 1
ATOM 736 C C . HIS A 1 96 ? -15.005 -13.690 11.138 1.00 90.00 96 HIS A C 1
ATOM 738 O O . HIS A 1 96 ? -15.287 -13.894 12.322 1.00 90.00 96 HIS A O 1
ATOM 744 N N . LEU A 1 97 ? -15.015 -12.476 10.594 1.00 85.62 97 LEU A N 1
ATOM 745 C CA . LEU A 1 97 ? -15.495 -11.289 11.288 1.00 85.62 97 LEU A CA 1
ATOM 746 C C . LEU A 1 97 ? -16.913 -11.004 10.801 1.00 85.62 97 LEU A C 1
ATOM 748 O O . LEU A 1 97 ? -17.119 -10.706 9.629 1.00 85.62 97 LEU A O 1
ATOM 752 N N . SER A 1 98 ? -17.890 -11.102 11.694 1.00 75.44 98 SER A N 1
ATOM 753 C CA . SER A 1 98 ? -19.256 -10.675 11.407 1.00 75.44 98 SER A CA 1
ATOM 754 C C . SER A 1 98 ? -19.351 -9.153 11.482 1.00 75.44 98 SER A C 1
ATOM 756 O O . SER A 1 98 ? -18.781 -8.542 12.392 1.00 75.44 98 SER A O 1
ATOM 758 N N . ALA A 1 99 ? -20.097 -8.544 10.559 1.00 66.06 99 ALA A N 1
ATOM 759 C CA . ALA A 1 99 ? -20.414 -7.124 10.625 1.00 66.06 99 ALA A CA 1
ATOM 760 C C . ALA A 1 99 ? -21.096 -6.818 11.969 1.00 66.06 99 ALA A C 1
ATOM 762 O O . ALA A 1 99 ? -22.164 -7.349 12.269 1.00 66.06 99 ALA A O 1
ATOM 763 N N . GLY A 1 100 ? -20.457 -5.994 12.800 1.00 62.97 100 GLY A N 1
ATOM 764 C CA . GLY A 1 100 ? -21.129 -5.416 13.957 1.00 62.97 100 GLY A CA 1
ATOM 765 C C . GLY A 1 100 ? -22.205 -4.439 13.485 1.00 62.97 100 GLY A C 1
ATOM 766 O O . GLY A 1 100 ? -22.057 -3.813 12.434 1.00 62.97 100 GLY A O 1
ATOM 767 N N . ASN A 1 101 ? -23.280 -4.286 14.261 1.00 58.03 101 ASN A N 1
ATOM 768 C CA . ASN A 1 101 ? -24.257 -3.220 14.030 1.00 58.03 101 ASN A CA 1
ATOM 769 C C . ASN A 1 101 ? -23.536 -1.869 13.910 1.00 58.03 101 ASN A C 1
ATOM 771 O O . ASN A 1 101 ? -22.556 -1.643 14.626 1.00 58.03 101 ASN A O 1
ATOM 775 N N . LYS A 1 102 ? -24.035 -0.969 13.042 1.00 59.47 102 LYS A N 1
ATOM 776 C CA . LYS A 1 102 ? -23.567 0.425 12.971 1.00 59.47 102 LYS A CA 1
ATOM 777 C C . LYS A 1 102 ? -23.526 0.976 14.393 1.00 59.47 102 LYS A C 1
ATOM 779 O O . LYS A 1 102 ? -24.561 1.141 15.033 1.00 59.47 102 LYS A O 1
ATOM 784 N N . SER A 1 103 ? -22.326 1.195 14.905 1.00 59.81 103 SER A N 1
ATOM 785 C CA . SER A 1 103 ? -22.127 1.679 16.256 1.00 59.81 103 SER A CA 1
ATOM 786 C C . SER A 1 103 ? -21.135 2.815 16.194 1.00 59.81 103 SER A C 1
ATOM 788 O O . SER A 1 103 ? -20.047 2.656 15.652 1.00 59.81 103 SER A O 1
ATOM 790 N N . ASN A 1 104 ? -21.479 3.937 16.820 1.00 65.44 104 ASN A N 1
ATOM 791 C CA . ASN A 1 104 ? -20.527 5.019 17.078 1.00 65.44 104 ASN A CA 1
ATOM 792 C C . ASN A 1 104 ? -19.532 4.645 18.195 1.00 65.44 104 ASN A C 1
ATOM 794 O O . ASN A 1 104 ? -18.859 5.511 18.747 1.00 65.44 104 ASN A O 1
ATOM 798 N N . ARG A 1 105 ? -19.470 3.366 18.589 1.00 73.62 105 ARG A N 1
ATOM 799 C CA . ARG A 1 105 ? -18.584 2.856 19.631 1.00 73.62 105 ARG A CA 1
ATOM 800 C C . ARG A 1 105 ? -17.415 2.108 19.014 1.00 73.62 105 ARG A C 1
ATOM 802 O O . ARG A 1 105 ? -17.533 1.464 17.975 1.00 73.62 105 ARG A O 1
ATOM 809 N N . LYS A 1 106 ? -16.297 2.137 19.731 1.00 81.19 106 LYS A N 1
ATOM 810 C CA . LYS A 1 106 ? -15.124 1.315 19.453 1.00 81.19 106 LYS A CA 1
ATOM 811 C C . LYS A 1 106 ? -15.501 -0.172 19.473 1.00 81.19 106 LYS A C 1
ATOM 813 O O . LYS A 1 106 ? -16.031 -0.662 20.469 1.00 81.19 106 LYS A O 1
ATOM 818 N N . ILE A 1 107 ? -15.172 -0.888 18.399 1.00 85.19 107 ILE A N 1
ATOM 819 C CA . ILE A 1 107 ? -15.328 -2.344 18.295 1.00 85.19 107 ILE A CA 1
ATOM 820 C C . ILE A 1 107 ? -13.939 -2.970 18.188 1.00 85.19 107 ILE A C 1
ATOM 822 O O . ILE A 1 107 ? -13.136 -2.591 17.338 1.00 85.19 107 ILE A O 1
ATOM 826 N N . PHE A 1 108 ? -13.657 -3.954 19.038 1.00 86.88 108 PHE A N 1
ATOM 827 C CA . PHE A 1 108 ? -12.447 -4.760 18.918 1.00 86.88 108 PHE A CA 1
ATOM 828 C C . PHE A 1 108 ? -12.685 -5.894 17.918 1.00 86.88 108 PHE A C 1
ATOM 830 O O . PHE A 1 108 ? -13.435 -6.822 18.212 1.00 86.88 108 PHE A O 1
ATOM 837 N N . LEU A 1 109 ? -12.022 -5.839 16.759 1.00 87.75 109 LEU A N 1
ATOM 838 C CA . LEU A 1 109 ? -12.049 -6.939 15.785 1.00 87.75 109 LEU A CA 1
ATOM 839 C C . LEU A 1 109 ? -11.277 -8.163 16.300 1.00 87.75 109 LEU A C 1
ATOM 841 O O . LEU A 1 109 ? -11.715 -9.302 16.152 1.00 87.75 109 LEU A O 1
ATOM 845 N N . MET A 1 110 ? -10.134 -7.920 16.943 1.00 87.75 110 MET A N 1
ATOM 846 C CA . MET A 1 110 ? -9.301 -8.933 17.579 1.00 87.75 110 MET A CA 1
ATOM 847 C C . MET A 1 110 ? -8.563 -8.299 18.758 1.00 87.75 110 MET A C 1
ATOM 849 O O . MET A 1 110 ? -7.979 -7.227 18.615 1.00 87.75 110 MET A O 1
ATOM 853 N N . LYS A 1 111 ? -8.568 -8.959 19.919 1.00 86.31 111 LYS A N 1
ATOM 854 C CA . LYS A 1 111 ? -7.679 -8.608 21.034 1.00 86.31 111 LYS A CA 1
ATOM 855 C C . LYS A 1 111 ? -6.442 -9.494 20.963 1.00 86.31 111 LYS A C 1
ATOM 857 O O . LYS A 1 111 ? -6.583 -10.682 20.690 1.00 86.31 111 LYS A O 1
ATOM 862 N N . ARG A 1 112 ? -5.262 -8.928 21.241 1.00 84.69 112 ARG A N 1
ATOM 863 C CA . ARG A 1 112 ? -3.978 -9.658 21.260 1.00 84.69 112 ARG A CA 1
ATOM 864 C C . ARG A 1 112 ? -3.725 -10.437 19.959 1.00 84.69 112 ARG A C 1
ATOM 866 O O . ARG A 1 112 ? -3.449 -11.633 19.985 1.00 84.69 112 ARG A O 1
ATOM 873 N N . SER A 1 113 ? -3.873 -9.768 18.814 1.00 84.19 113 SER A N 1
ATOM 874 C CA . SER A 1 113 ? -3.572 -10.377 17.516 1.00 84.19 113 SER A CA 1
ATOM 875 C C . SER A 1 113 ? -2.095 -10.770 17.410 1.00 84.19 113 SER A C 1
ATOM 877 O O . SER A 1 113 ? -1.227 -10.154 18.029 1.00 84.19 113 SER A O 1
ATOM 879 N N . SER A 1 114 ? -1.808 -11.765 16.568 1.00 87.81 114 SER A N 1
ATOM 880 C CA . SER A 1 114 ? -0.444 -12.064 16.119 1.00 87.81 114 SER A CA 1
ATOM 881 C C . SER A 1 114 ? 0.208 -10.830 15.477 1.00 87.81 114 SER A C 1
ATOM 883 O O . SER A 1 114 ? -0.484 -9.970 14.928 1.00 87.81 114 SER A O 1
ATOM 885 N N . LYS A 1 115 ? 1.546 -10.773 15.494 1.00 93.50 115 LYS A N 1
ATOM 886 C CA . LYS A 1 115 ? 2.336 -9.787 14.731 1.00 93.50 115 LYS A CA 1
ATOM 887 C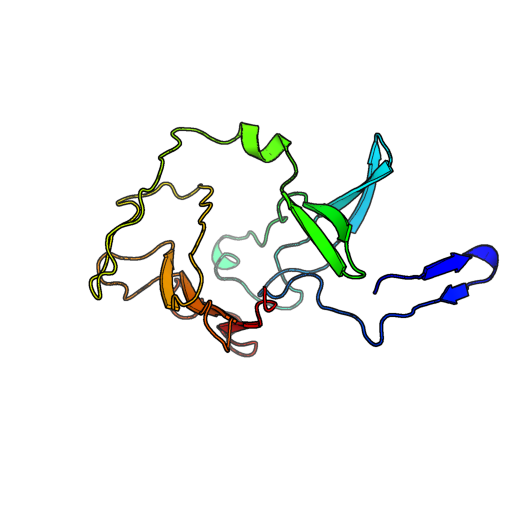 C . LYS A 1 115 ? 2.326 -10.059 13.218 1.00 93.50 115 LYS A C 1
ATOM 889 O O . LYS A 1 115 ? 2.706 -9.193 12.443 1.00 93.50 115 LYS A O 1
ATOM 894 N N . HIS A 1 116 ? 1.859 -11.239 12.808 1.00 94.75 116 HIS A N 1
ATOM 895 C CA . HIS A 1 116 ? 1.706 -11.651 11.414 1.00 94.75 116 HIS A CA 1
ATOM 896 C C . HIS A 1 116 ? 0.258 -12.079 11.178 1.00 94.75 116 HIS A C 1
ATOM 898 O O . HIS A 1 116 ? -0.226 -13.004 11.839 1.00 94.75 116 HIS A O 1
ATOM 904 N N . PHE A 1 117 ? -0.440 -11.406 10.267 1.00 95.12 117 PHE A N 1
ATOM 905 C CA . PHE A 1 117 ? -1.817 -11.728 9.902 1.00 95.12 117 PHE A CA 1
ATOM 906 C C . PHE A 1 117 ? -2.161 -11.190 8.509 1.00 95.12 117 PHE A C 1
ATOM 908 O O . PHE A 1 117 ? -1.502 -10.292 7.991 1.00 95.12 117 PHE A O 1
ATOM 915 N N . GLU A 1 118 ? -3.245 -11.710 7.939 1.00 96.19 118 GLU A N 1
ATOM 916 C CA . GLU A 1 118 ? -3.932 -11.130 6.788 1.00 96.19 118 GLU A CA 1
ATOM 917 C C . GLU A 1 118 ? -5.352 -10.749 7.219 1.00 96.19 118 GLU A C 1
ATOM 919 O O . GLU A 1 118 ? -6.066 -11.563 7.807 1.00 96.19 118 GLU A O 1
ATOM 924 N N . LEU A 1 119 ? -5.767 -9.513 6.934 1.00 94.75 119 LEU A N 1
ATOM 925 C CA . LEU A 1 119 ? -7.112 -9.021 7.218 1.00 94.75 119 LEU A CA 1
ATOM 926 C C . LEU A 1 119 ? -7.784 -8.597 5.913 1.00 94.75 119 LEU A C 1
ATOM 928 O O . LEU A 1 119 ? -7.390 -7.614 5.291 1.00 94.75 119 LEU A O 1
ATOM 932 N N . LYS A 1 120 ? -8.832 -9.324 5.524 1.00 94.81 120 LYS A N 1
ATOM 933 C CA . LYS A 1 120 ? -9.664 -8.995 4.365 1.00 94.81 120 LYS A CA 1
ATOM 934 C C . LYS A 1 120 ? -11.019 -8.484 4.840 1.00 94.81 120 LYS A C 1
ATOM 936 O O . LYS A 1 120 ? -11.756 -9.214 5.496 1.00 94.81 120 LYS A O 1
ATOM 941 N N . LEU A 1 121 ? -11.348 -7.244 4.488 1.00 92.12 121 LEU A N 1
ATOM 942 C CA . LEU A 1 121 ? -12.613 -6.598 4.837 1.00 92.12 121 LEU A CA 1
ATOM 943 C C . LEU A 1 121 ? -13.414 -6.268 3.580 1.00 92.12 121 LEU A C 1
ATOM 945 O O . LEU A 1 121 ? -12.859 -5.943 2.534 1.00 92.12 121 LEU A O 1
ATOM 949 N N . THR A 1 122 ? -14.735 -6.337 3.694 1.00 91.38 122 THR A N 1
ATOM 950 C CA . THR A 1 122 ? -15.669 -5.785 2.709 1.00 91.38 122 THR A CA 1
ATOM 951 C C . THR A 1 122 ? -16.525 -4.757 3.424 1.00 91.38 122 THR A C 1
ATOM 953 O O . THR A 1 122 ? -17.233 -5.086 4.372 1.00 91.38 122 THR A O 1
ATOM 956 N N . ILE A 1 123 ? -16.420 -3.505 2.990 1.00 89.75 123 ILE A N 1
ATOM 957 C CA . ILE A 1 123 ? -17.120 -2.371 3.588 1.00 89.75 123 ILE A CA 1
ATOM 958 C C . ILE A 1 123 ? -18.253 -1.985 2.637 1.00 89.75 123 ILE A C 1
ATOM 960 O O . ILE A 1 123 ? -18.038 -1.838 1.432 1.00 89.75 123 ILE A O 1
ATOM 964 N N . SER A 1 124 ? -19.471 -1.891 3.172 1.00 89.62 124 SER A N 1
ATOM 965 C CA . SER A 1 124 ? -20.644 -1.484 2.390 1.00 89.62 124 SER A CA 1
ATOM 966 C C . SER A 1 124 ? -20.538 -0.019 1.974 1.00 89.62 124 SER A C 1
ATOM 968 O O . SER A 1 124 ? -19.894 0.764 2.665 1.00 89.62 124 SER A O 1
ATOM 970 N N . ALA A 1 125 ? -21.187 0.347 0.867 1.00 91.44 125 ALA A N 1
ATOM 971 C CA . ALA A 1 125 ? -21.240 1.731 0.403 1.00 91.44 125 ALA A CA 1
ATOM 972 C C . ALA A 1 125 ? -21.881 2.663 1.446 1.00 91.44 125 ALA A C 1
ATOM 974 O O . ALA A 1 125 ? -22.654 2.214 2.298 1.00 91.44 125 ALA A O 1
ATOM 975 N N . GLN A 1 126 ? -21.601 3.965 1.332 1.00 91.12 126 GLN A N 1
ATOM 976 C CA . GLN A 1 126 ? -22.133 5.002 2.226 1.00 91.12 126 GLN A CA 1
ATOM 977 C C . GLN A 1 126 ? -21.735 4.797 3.700 1.00 91.12 126 GLN A C 1
ATOM 979 O O . GLN A 1 126 ? -22.494 5.103 4.622 1.00 91.12 126 GLN A O 1
ATOM 984 N N . LEU A 1 127 ? -20.536 4.254 3.929 1.00 90.06 127 LEU A N 1
ATOM 985 C CA . LEU A 1 127 ? -19.915 4.126 5.244 1.00 90.06 127 LEU A CA 1
ATOM 986 C C . LEU A 1 127 ? -18.601 4.892 5.305 1.00 90.06 127 LEU A C 1
ATOM 988 O O . LEU A 1 127 ? -17.791 4.820 4.378 1.00 90.06 127 LEU A O 1
ATOM 992 N N . SER A 1 128 ? -18.364 5.520 6.450 1.00 92.19 128 SER A N 1
ATOM 993 C CA . SER A 1 128 ? -17.078 6.106 6.806 1.00 92.19 128 SER A CA 1
ATOM 994 C C . SER A 1 128 ? -16.667 5.638 8.192 1.00 92.19 128 SER A C 1
ATOM 996 O O . SER A 1 128 ? -17.516 5.326 9.032 1.00 92.19 128 SER A O 1
ATOM 998 N N . GLY A 1 129 ? -15.366 5.571 8.437 1.00 92.56 129 GLY A N 1
ATOM 999 C CA . GLY A 1 129 ? -14.850 5.131 9.720 1.00 92.56 129 GLY A CA 1
ATOM 1000 C C . GLY A 1 129 ? -13.336 5.059 9.754 1.00 92.56 129 GLY A C 1
ATOM 1001 O O . GLY A 1 129 ? -12.649 5.424 8.802 1.00 92.56 129 GLY A O 1
ATOM 1002 N N . LYS A 1 130 ? -12.830 4.574 10.885 1.00 95.00 130 LYS A N 1
ATOM 1003 C CA . LYS A 1 130 ? -11.406 4.367 11.124 1.00 95.00 130 LYS A CA 1
ATOM 1004 C C . LYS A 1 130 ? -11.164 2.929 11.548 1.00 95.00 130 LYS A C 1
ATOM 1006 O O . LYS A 1 130 ? -11.850 2.407 12.427 1.00 95.00 130 LYS A O 1
ATOM 1011 N N . LEU A 1 131 ? -10.187 2.295 10.918 1.00 95.38 131 LEU A N 1
ATOM 1012 C CA . LEU A 1 131 ? -9.640 1.010 11.316 1.00 95.38 131 LEU A CA 1
ATOM 1013 C C . LEU A 1 131 ? -8.273 1.250 11.951 1.00 95.38 131 LEU A C 1
ATOM 1015 O O . LEU A 1 131 ? -7.397 1.849 11.339 1.00 95.38 131 LEU A O 1
ATOM 1019 N N . HIS A 1 132 ? -8.089 0.754 13.169 1.00 96.25 132 HIS A N 1
ATOM 1020 C CA . HIS A 1 132 ? -6.825 0.859 13.887 1.00 96.25 132 HIS A CA 1
ATOM 1021 C C . HIS A 1 132 ? -6.133 -0.504 13.892 1.00 96.25 132 HIS A C 1
ATOM 1023 O O . HIS A 1 132 ? -6.687 -1.485 14.394 1.00 96.25 132 HIS A O 1
ATOM 1029 N N . LEU A 1 133 ? -4.930 -0.565 13.325 1.00 96.19 133 LEU A N 1
ATOM 1030 C CA . LEU A 1 133 ? -4.073 -1.750 13.293 1.00 96.19 133 LEU A CA 1
ATOM 1031 C C . LEU A 1 133 ? -2.892 -1.566 14.248 1.00 96.19 133 LEU A C 1
ATOM 1033 O O . LEU A 1 133 ? -2.461 -0.439 14.490 1.00 96.19 133 LEU A O 1
ATOM 1037 N N . ALA A 1 134 ? -2.381 -2.679 14.791 1.00 94.94 134 ALA A N 1
ATOM 1038 C CA . ALA A 1 134 ? -1.294 -2.680 15.779 1.00 94.94 134 ALA A CA 1
ATOM 1039 C C . ALA A 1 134 ? -1.522 -1.654 16.911 1.00 94.94 134 ALA A C 1
ATOM 1041 O O . ALA A 1 134 ? -0.619 -0.917 17.297 1.00 94.94 134 ALA A O 1
ATOM 1042 N N . ALA A 1 135 ? -2.769 -1.568 17.380 1.00 94.75 135 ALA A N 1
ATOM 1043 C CA . ALA A 1 135 ? -3.216 -0.503 18.258 1.00 94.75 135 ALA A CA 1
ATOM 1044 C C . ALA A 1 135 ? -3.102 -0.874 19.739 1.00 94.75 135 ALA A C 1
ATOM 1046 O O . ALA A 1 135 ? -3.338 -2.026 20.116 1.00 94.75 135 ALA A O 1
ATOM 1047 N N . ASP A 1 136 ? -2.827 0.121 20.580 1.00 92.81 136 ASP A N 1
ATOM 1048 C CA . ASP A 1 136 ? -2.996 -0.017 22.025 1.00 92.81 136 ASP A CA 1
ATOM 1049 C C . ASP A 1 136 ? -4.488 -0.018 22.437 1.00 92.81 136 ASP A C 1
ATOM 1051 O O . ASP A 1 136 ? -5.408 0.233 21.644 1.00 92.81 136 ASP A O 1
ATOM 1055 N N . GLU A 1 137 ? -4.760 -0.328 23.708 1.00 88.62 137 GLU A N 1
ATOM 1056 C CA . GLU A 1 137 ? -6.134 -0.412 24.217 1.00 88.62 137 GLU A CA 1
ATOM 1057 C C . GLU A 1 137 ? -6.875 0.931 24.212 1.00 88.62 137 GLU A C 1
ATOM 1059 O O . GLU A 1 137 ? -8.108 0.928 24.204 1.00 88.62 137 GLU A O 1
ATOM 1064 N N . ASN A 1 138 ? -6.164 2.057 24.123 1.00 90.88 138 ASN A N 1
ATOM 1065 C CA . ASN A 1 138 ? -6.721 3.409 24.184 1.00 90.88 138 ASN A CA 1
ATOM 1066 C C . ASN A 1 138 ? -6.782 4.105 22.810 1.00 90.88 138 ASN A C 1
ATOM 1068 O O . ASN A 1 138 ? -7.356 5.184 22.707 1.00 90.88 138 ASN A O 1
ATOM 1072 N N . LEU A 1 139 ? -6.273 3.469 21.744 1.00 92.56 139 LEU A N 1
ATOM 1073 C CA . LEU A 1 139 ? -6.056 4.055 20.408 1.00 92.56 139 LEU A CA 1
ATOM 1074 C C . LEU A 1 139 ? -5.153 5.296 20.424 1.00 92.56 139 LEU A C 1
ATOM 1076 O O . LEU A 1 139 ? -5.254 6.157 19.548 1.00 92.56 139 LEU A O 1
ATOM 1080 N N . THR A 1 140 ? -4.275 5.393 21.421 1.00 93.75 140 THR A N 1
ATOM 1081 C CA . THR A 1 140 ? -3.276 6.463 21.484 1.00 93.75 140 THR A CA 1
ATOM 1082 C C . THR A 1 140 ? -2.136 6.205 20.506 1.00 93.75 140 THR A C 1
ATOM 1084 O O . THR A 1 140 ? -1.657 7.148 19.878 1.00 93.75 140 THR A O 1
ATOM 1087 N N . HIS A 1 141 ? -1.808 4.930 20.286 1.00 96.31 141 HIS A N 1
ATOM 1088 C CA . HIS A 1 141 ? -0.893 4.458 19.257 1.00 96.31 141 HIS A CA 1
ATOM 1089 C C . HIS A 1 141 ? -1.579 3.438 18.356 1.00 96.31 141 HIS A C 1
ATOM 1091 O O . HIS A 1 141 ? -2.216 2.501 18.841 1.00 96.31 141 HIS A O 1
ATOM 1097 N N . SER A 1 142 ? -1.456 3.627 17.044 1.00 97.12 142 SER A N 1
ATOM 1098 C CA . SER A 1 142 ? -1.953 2.712 16.014 1.00 97.12 142 SER A CA 1
ATOM 1099 C C . SER A 1 142 ? -1.465 3.133 14.633 1.00 97.12 142 SER A C 1
ATOM 1101 O O . SER A 1 142 ? -1.241 4.321 14.401 1.00 97.12 142 SER A O 1
ATOM 1103 N N . LEU A 1 143 ? -1.429 2.188 13.696 1.00 98.00 143 LEU A N 1
ATOM 1104 C CA . LEU A 1 143 ? -1.554 2.503 12.275 1.00 98.00 143 LEU A CA 1
ATOM 1105 C C . LEU A 1 143 ? -3.041 2.740 11.973 1.00 98.00 143 LEU A C 1
ATOM 1107 O O . LEU A 1 143 ? -3.858 1.827 12.120 1.00 98.00 143 LEU A O 1
ATOM 1111 N N . GLU A 1 144 ? -3.397 3.967 11.606 1.00 98.31 144 GLU A N 1
ATOM 1112 C CA . GLU A 1 144 ? -4.786 4.378 11.389 1.00 98.31 144 GLU A CA 1
ATOM 1113 C C . GLU A 1 144 ? -5.125 4.352 9.896 1.00 98.31 144 GLU A C 1
ATOM 1115 O O . GLU A 1 144 ? -4.422 4.937 9.075 1.00 98.31 144 GLU A O 1
ATOM 1120 N N . LEU A 1 145 ? -6.207 3.656 9.547 1.00 98.06 145 LEU A N 1
ATOM 1121 C CA . LEU A 1 145 ? -6.790 3.618 8.211 1.00 98.06 145 LEU A CA 1
ATOM 1122 C C . LEU A 1 145 ? -8.157 4.298 8.270 1.00 98.06 145 LEU A C 1
ATOM 1124 O O . LEU A 1 145 ? -9.138 3.702 8.720 1.00 98.06 145 LEU A O 1
ATOM 1128 N N . GLU A 1 146 ? -8.225 5.545 7.829 1.00 97.31 146 GLU A N 1
ATOM 1129 C CA . GLU A 1 146 ? -9.473 6.288 7.682 1.00 97.31 146 GLU A CA 1
ATOM 1130 C C . GLU A 1 146 ? -10.062 6.026 6.297 1.00 97.31 146 GLU A C 1
ATOM 1132 O O . GLU A 1 146 ? -9.382 6.176 5.287 1.00 97.31 146 GLU A O 1
ATOM 1137 N N . PHE A 1 147 ? -11.331 5.635 6.233 1.00 95.81 147 PHE A N 1
ATOM 1138 C CA . PHE A 1 147 ? -12.007 5.344 4.975 1.00 95.81 147 PHE A CA 1
ATOM 1139 C C . PHE A 1 147 ? -13.345 6.074 4.871 1.00 95.81 147 PHE A C 1
ATOM 1141 O O . PHE A 1 147 ? -14.047 6.282 5.861 1.00 95.81 147 PHE A O 1
ATOM 1148 N N . SER A 1 148 ? -13.719 6.392 3.636 1.00 95.25 148 SER A N 1
ATOM 1149 C CA . SER A 1 148 ? -15.054 6.824 3.227 1.00 95.25 148 SER A CA 1
ATOM 1150 C C . SER A 1 148 ? -15.435 6.060 1.966 1.00 95.25 148 SER A C 1
ATOM 1152 O O . SER A 1 148 ? -14.643 5.944 1.037 1.00 95.25 148 SER A O 1
ATOM 1154 N N . THR A 1 149 ? -16.656 5.545 1.924 1.00 93.75 149 THR A N 1
ATOM 1155 C CA . THR A 1 149 ? -17.262 4.884 0.754 1.00 93.75 149 THR A CA 1
ATOM 1156 C C . THR A 1 149 ? -18.532 5.613 0.295 1.00 93.75 149 THR A C 1
ATOM 1158 O O . THR A 1 149 ? -19.402 5.021 -0.346 1.00 93.75 149 THR A O 1
ATOM 1161 N N . ALA A 1 150 ? -18.667 6.884 0.689 1.00 90.00 150 ALA A N 1
ATOM 1162 C CA . ALA A 1 150 ? -19.727 7.797 0.265 1.00 90.00 150 ALA A CA 1
ATOM 1163 C C . ALA A 1 150 ? -19.324 8.561 -1.017 1.00 90.00 150 ALA A C 1
ATOM 1165 O O . ALA A 1 150 ? -18.363 8.181 -1.679 1.00 90.00 150 ALA A O 1
ATOM 1166 N N . GLU A 1 151 ? -20.026 9.644 -1.370 1.00 86.69 151 GLU A N 1
ATOM 1167 C CA . GLU A 1 151 ? -19.793 10.417 -2.612 1.00 86.69 151 GLU A CA 1
ATOM 1168 C C . GLU A 1 151 ? -18.339 10.882 -2.806 1.00 86.69 151 GLU A C 1
ATOM 1170 O O . GLU A 1 151 ? -17.846 10.938 -3.929 1.00 86.69 151 GLU A O 1
ATOM 1175 N N . LYS A 1 152 ? -17.623 11.164 -1.712 1.00 89.19 152 LYS A N 1
ATOM 1176 C CA . LYS A 1 152 ? -16.180 11.446 -1.708 1.00 89.19 152 LYS A CA 1
ATOM 1177 C C . LYS A 1 152 ? -15.437 10.251 -1.121 1.00 89.19 152 LYS A C 1
ATOM 1179 O O . LYS A 1 152 ? -14.983 10.290 0.027 1.00 89.19 152 LYS A O 1
ATOM 1184 N N . ALA A 1 153 ? -15.422 9.154 -1.873 1.00 95.31 153 ALA A N 1
ATOM 1185 C CA . ALA A 1 153 ? -14.827 7.907 -1.423 1.00 95.31 153 ALA A CA 1
ATOM 1186 C C . ALA A 1 153 ? -13.296 8.030 -1.371 1.00 95.31 153 ALA A C 1
ATOM 1188 O O . ALA A 1 153 ? -12.661 8.463 -2.331 1.00 95.31 153 ALA A O 1
ATOM 1189 N N . LEU A 1 154 ? -12.698 7.660 -0.243 1.00 96.88 154 LEU A N 1
ATOM 1190 C CA . LEU A 1 154 ? -11.262 7.793 -0.009 1.00 96.88 154 LEU A CA 1
ATOM 1191 C C . LEU A 1 154 ? -10.753 6.741 0.969 1.00 96.88 154 LEU A C 1
ATOM 1193 O O . LEU A 1 154 ? -11.518 6.178 1.757 1.00 96.88 154 LEU A O 1
ATOM 1197 N N . LEU A 1 155 ? -9.442 6.535 0.941 1.00 97.94 155 LEU A N 1
ATOM 1198 C CA . LEU A 1 155 ? -8.700 5.814 1.963 1.00 97.94 155 LEU A CA 1
ATOM 1199 C C . LEU A 1 155 ? -7.457 6.625 2.330 1.00 97.94 155 LEU A C 1
ATOM 1201 O O . LEU A 1 155 ? -6.658 6.955 1.458 1.00 97.94 155 LEU A O 1
ATOM 1205 N N . THR A 1 156 ? -7.290 6.908 3.616 1.00 98.56 156 THR A N 1
ATOM 1206 C CA . THR A 1 156 ? -6.119 7.567 4.188 1.00 98.56 156 THR A CA 1
ATOM 1207 C C . THR A 1 156 ? -5.428 6.624 5.162 1.00 98.56 156 THR A C 1
ATOM 1209 O O . THR A 1 156 ? -6.073 6.063 6.045 1.00 98.56 156 THR A O 1
ATOM 1212 N N . VAL A 1 157 ? -4.113 6.479 5.027 1.00 98.62 157 VAL A N 1
ATOM 1213 C CA . VAL A 1 157 ? -3.245 5.765 5.968 1.00 98.62 157 VAL A CA 1
ATOM 1214 C C . VAL A 1 157 ? -2.416 6.789 6.740 1.00 98.62 157 VAL A C 1
ATOM 1216 O O . VAL A 1 157 ? -1.762 7.630 6.127 1.00 98.62 157 VAL A O 1
ATOM 1219 N N . GLU A 1 158 ? -2.430 6.711 8.070 1.00 98.38 158 GLU A N 1
ATOM 1220 C CA . GLU A 1 158 ? -1.683 7.580 8.988 1.00 98.38 158 GLU A CA 1
ATOM 1221 C C . GLU A 1 158 ? -0.797 6.741 9.919 1.00 98.38 158 GLU A C 1
ATOM 1223 O O . GLU A 1 158 ? -1.290 5.887 10.665 1.00 98.38 158 GLU A O 1
ATOM 1228 N N . ARG A 1 159 ? 0.516 7.009 9.886 1.00 98.06 159 ARG A N 1
ATOM 1229 C CA . ARG A 1 159 ? 1.547 6.283 10.650 1.00 98.06 159 ARG A CA 1
ATOM 1230 C C . ARG A 1 159 ? 2.216 7.094 11.768 1.00 98.06 159 ARG A C 1
ATOM 1232 O O . ARG A 1 159 ? 2.989 6.544 12.538 1.00 98.06 159 ARG A O 1
ATOM 1239 N N . GLY A 1 160 ? 1.913 8.380 11.918 1.00 97.25 160 GLY A N 1
ATOM 1240 C CA . GLY A 1 160 ? 2.574 9.296 12.862 1.00 97.25 160 GLY A CA 1
ATOM 1241 C C . GLY A 1 160 ? 2.367 8.961 14.342 1.00 97.25 160 GLY A C 1
ATOM 1242 O O . GLY A 1 160 ? 2.998 9.554 15.208 1.00 97.25 160 GLY A O 1
ATOM 1243 N N . ARG A 1 161 ? 1.482 8.005 14.650 1.00 96.31 161 ARG A N 1
ATOM 1244 C CA . ARG A 1 161 ? 1.274 7.457 15.999 1.00 96.31 161 ARG A CA 1
ATOM 1245 C C . ARG A 1 161 ? 1.429 5.936 16.038 1.00 96.31 161 ARG A C 1
ATOM 1247 O O . ARG A 1 161 ? 0.970 5.302 16.979 1.00 96.31 161 ARG A O 1
ATOM 1254 N N . SER A 1 162 ? 2.033 5.310 15.027 1.00 96.19 162 SER A N 1
ATOM 1255 C CA . SER A 1 162 ? 2.157 3.846 14.963 1.00 96.19 162 SER A CA 1
ATOM 1256 C C . SER A 1 162 ? 3.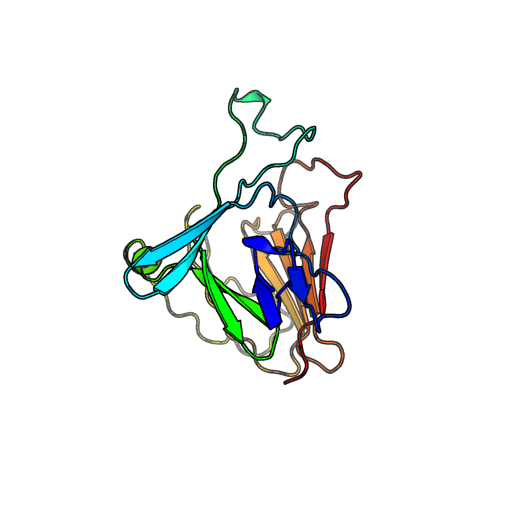430 3.302 15.622 1.00 96.19 162 SER A C 1
ATOM 1258 O O . SER A 1 162 ? 3.735 2.122 15.466 1.00 96.19 162 SER A O 1
ATOM 1260 N N . GLY A 1 163 ? 4.192 4.141 16.331 1.00 94.31 163 GLY A N 1
ATOM 1261 C CA . GLY A 1 163 ? 5.463 3.781 16.955 1.00 94.31 163 GLY A CA 1
ATOM 1262 C C . GLY A 1 163 ? 6.441 4.953 16.945 1.00 94.31 163 GLY A C 1
ATOM 1263 O O . GLY A 1 163 ? 6.049 6.088 17.201 1.00 94.31 163 GLY A O 1
ATOM 1264 N N . ILE A 1 164 ? 7.710 4.672 16.645 1.00 95.56 164 ILE A N 1
ATOM 1265 C CA . ILE A 1 164 ? 8.746 5.697 16.473 1.00 95.56 164 ILE A CA 1
ATOM 1266 C C . ILE A 1 164 ? 8.532 6.374 15.114 1.00 95.56 164 ILE A C 1
ATOM 1268 O O . ILE A 1 164 ? 8.667 5.718 14.079 1.00 95.56 164 ILE A O 1
ATOM 1272 N N . SER A 1 165 ? 8.206 7.667 15.116 1.00 95.06 165 SER A N 1
ATOM 1273 C CA . SER A 1 165 ? 8.113 8.465 13.890 1.00 95.06 165 SER A CA 1
ATOM 1274 C C . SER A 1 165 ? 9.479 8.636 13.231 1.00 95.06 165 SER A C 1
ATOM 1276 O O . SER A 1 165 ? 10.498 8.795 13.901 1.00 95.06 165 SER A O 1
ATOM 1278 N N . PHE A 1 166 ? 9.493 8.610 11.901 1.00 96.56 166 PHE A N 1
ATOM 1279 C CA . PHE A 1 166 ? 10.675 8.844 11.078 1.00 96.56 166 PHE A CA 1
ATOM 1280 C C . PHE A 1 166 ? 10.252 9.371 9.701 1.00 96.56 166 PHE A C 1
ATOM 1282 O O . PHE A 1 166 ? 9.089 9.232 9.302 1.00 96.56 166 PHE A O 1
ATOM 1289 N N . ALA A 1 167 ? 11.200 9.972 8.974 1.00 96.81 167 ALA A N 1
ATOM 1290 C CA . ALA A 1 167 ? 10.977 10.547 7.644 1.00 96.81 167 ALA A CA 1
ATOM 1291 C C . ALA A 1 167 ? 9.806 11.555 7.586 1.00 96.81 167 ALA A C 1
ATOM 1293 O O . ALA A 1 167 ? 9.120 11.665 6.572 1.00 96.81 167 ALA A O 1
ATOM 1294 N N . GLU A 1 168 ? 9.568 12.301 8.671 1.00 96.69 168 GLU A N 1
ATOM 1295 C CA . GLU A 1 168 ? 8.399 13.186 8.816 1.00 96.69 168 GLU A CA 1
ATOM 1296 C C . GLU A 1 168 ? 8.377 14.329 7.791 1.00 96.69 168 GLU A C 1
ATOM 1298 O O . GLU A 1 168 ? 7.301 14.773 7.394 1.00 96.69 168 GLU A O 1
ATOM 1303 N N . ASN A 1 169 ? 9.544 14.719 7.268 1.00 97.25 169 ASN A N 1
ATOM 1304 C CA . ASN A 1 169 ? 9.670 15.671 6.159 1.00 97.25 169 ASN A CA 1
ATOM 1305 C C . ASN A 1 169 ? 8.923 15.216 4.888 1.00 97.25 169 ASN A C 1
ATOM 1307 O O . ASN A 1 169 ? 8.561 16.048 4.062 1.00 97.25 169 ASN A O 1
ATOM 1311 N N . TYR A 1 170 ? 8.660 13.913 4.741 1.00 97.25 170 TYR A N 1
ATOM 1312 C CA . TYR A 1 170 ? 7.913 13.318 3.627 1.00 97.25 170 TYR A CA 1
ATOM 1313 C C . TYR A 1 170 ? 6.457 12.982 4.000 1.00 97.25 170 TYR A C 1
ATOM 1315 O O . TYR A 1 170 ? 5.745 12.309 3.245 1.00 97.25 170 TYR A O 1
ATOM 1323 N N . GLY A 1 171 ? 6.000 13.455 5.162 1.00 97.81 171 GLY A N 1
ATOM 1324 C CA . GLY A 1 171 ? 4.649 13.295 5.683 1.00 97.81 171 GLY A CA 1
ATOM 1325 C C . GLY A 1 171 ? 4.373 11.930 6.316 1.00 97.81 171 GLY A C 1
ATOM 1326 O O . GLY A 1 171 ? 4.924 10.900 5.933 1.00 97.81 171 GLY A O 1
ATOM 1327 N N . THR A 1 172 ? 3.445 11.918 7.272 1.00 98.31 172 THR A N 1
ATOM 1328 C CA . THR A 1 172 ? 2.988 10.704 7.972 1.00 98.31 172 THR A CA 1
ATOM 1329 C C . THR A 1 172 ? 1.654 10.170 7.444 1.00 98.31 172 THR A C 1
ATOM 1331 O O . THR A 1 172 ? 1.223 9.090 7.845 1.00 98.31 172 THR A O 1
ATOM 1334 N N . LYS A 1 173 ? 1.027 10.893 6.502 1.00 98.44 173 LYS A N 1
ATOM 1335 C CA . LYS A 1 173 ? -0.233 10.529 5.843 1.00 98.44 173 LYS A CA 1
ATOM 1336 C C . LYS A 1 173 ? -0.049 10.245 4.357 1.00 98.44 173 LYS A C 1
ATOM 1338 O O . LYS A 1 173 ? 0.695 10.948 3.669 1.00 98.44 173 LYS A O 1
ATOM 1343 N N . ARG A 1 174 ? -0.791 9.262 3.851 1.00 98.44 174 ARG A N 1
ATOM 1344 C CA . ARG A 1 174 ? -1.025 9.024 2.419 1.00 98.44 174 ARG A CA 1
ATOM 1345 C C . ARG A 1 174 ? -2.510 8.830 2.188 1.00 98.44 174 ARG A C 1
ATOM 1347 O O . ARG A 1 174 ? -3.153 8.140 2.974 1.00 98.44 174 ARG A O 1
ATOM 1354 N N . SER A 1 175 ? -3.041 9.427 1.128 1.00 98.06 175 SER A N 1
ATOM 1355 C CA . SER A 1 175 ? -4.468 9.383 0.813 1.00 98.06 175 SER A CA 1
ATOM 1356 C C . SER A 1 175 ? -4.676 9.046 -0.652 1.00 98.06 175 SER A C 1
ATOM 1358 O O . SER A 1 175 ? -4.031 9.628 -1.518 1.00 98.06 175 SER A O 1
ATOM 1360 N N . ILE A 1 176 ? -5.623 8.152 -0.918 1.00 96.94 176 ILE A N 1
ATOM 1361 C CA . ILE A 1 176 ? -6.089 7.824 -2.264 1.00 96.94 176 ILE A CA 1
ATOM 1362 C C . ILE A 1 176 ? -7.578 8.117 -2.381 1.00 96.94 176 ILE A C 1
ATOM 1364 O O . ILE A 1 176 ? -8.346 7.908 -1.438 1.00 96.94 176 ILE A O 1
ATOM 1368 N N . THR A 1 177 ? -7.995 8.565 -3.562 1.00 95.56 177 THR A N 1
ATOM 1369 C CA . THR A 1 177 ? -9.417 8.593 -3.917 1.00 95.56 177 THR A CA 1
ATOM 1370 C C . THR A 1 177 ? -9.821 7.194 -4.357 1.00 95.56 177 THR A C 1
ATOM 1372 O O . THR A 1 177 ? -9.120 6.558 -5.144 1.00 95.56 177 THR A O 1
ATOM 1375 N N . LEU A 1 178 ? -10.940 6.696 -3.841 1.00 90.38 178 LEU A N 1
ATOM 1376 C CA . LEU A 1 178 ? -11.486 5.416 -4.273 1.00 90.38 178 LEU A CA 1
ATOM 1377 C C . LEU A 1 178 ? -12.388 5.650 -5.493 1.00 90.38 178 LEU A C 1
ATOM 1379 O O . LEU A 1 178 ? -13.153 6.617 -5.499 1.00 90.38 178 LEU A O 1
ATOM 1383 N N . PRO A 1 179 ? -12.324 4.792 -6.525 1.00 80.00 179 PRO A N 1
ATOM 1384 C CA . PRO A 1 179 ? -13.173 4.942 -7.699 1.00 80.00 179 PRO A CA 1
ATOM 1385 C C . PRO A 1 179 ? -14.654 4.854 -7.310 1.00 80.00 179 PRO A C 1
ATOM 1387 O O . PRO A 1 179 ? -15.038 4.020 -6.482 1.00 80.00 179 PRO A O 1
ATOM 1390 N N . SER A 1 180 ? -15.489 5.695 -7.927 1.00 65.94 180 SER A N 1
ATOM 1391 C CA . SER A 1 180 ? -16.944 5.546 -7.864 1.00 65.94 180 SER A CA 1
ATOM 1392 C C . SER A 1 180 ? -17.332 4.183 -8.441 1.00 65.94 180 SER A C 1
ATOM 1394 O O . SER A 1 180 ? -16.806 3.783 -9.483 1.00 65.94 180 SER A O 1
ATOM 1396 N N . LYS A 1 181 ? -18.203 3.452 -7.736 1.00 54.28 181 LYS A N 1
ATOM 1397 C CA . LYS A 1 181 ? -18.787 2.212 -8.261 1.00 54.28 181 LYS A CA 1
ATOM 1398 C C . LYS A 1 181 ? -19.769 2.498 -9.383 1.00 54.28 181 LYS A C 1
ATOM 1400 O O . LYS A 1 181 ? -20.467 3.529 -9.280 1.00 54.28 181 LYS A O 1
#

Radius of gyration: 19.35 Å; chains: 1; bounding box: 46×37×58 Å

InterPro domains:
  IPR013148 Glycosyl hydrolase family 32, N-terminal [PF00251] (7-83)
  IPR023296 Glycosyl hydrolase, five-bladed beta-propeller domain superfamily [G3DSA:2.115.10.20] (4-99)
  IPR023296 Glycosyl hydrolase, five-bladed beta-propeller domain superfamily [SSF75005] (7-83)
  IPR051214 Glycosyl Hydrolase 32 Enzymes [PTHR43101] (18-180)

Organism: NCBI:txid1423812

Secondary structure (DSSP, 8-state):
---SEEETTTTEEE---SS---S--SSSEEEEEEEE-GGG-EEEEEEES-TT---GGGGGT---EEPPPEEEEEETTEEEEEE-GGGGGG--S----PPPP--SS---S-SS--SS--------SS-EEEEEES--TTSSS-EEEEEE-SSS-EEEEE-TTSSS---GGG-SEEEEEPPP-

Foldseek 3Di:
DDFPDDDVVVRDTHDPDPDDDDPDLDDFWDDKDWDQDPPRWIKIKTWRHDPPWDDPCVVVVDDTDMDAIWTWDDDPNDIDTDHDPCVVVVDDPDDDQDDDDPDPDDDDSDDPDDPDDDDDDDDDAQDWDWDFDLADPVNQAGFIWTFHRYPFTKIK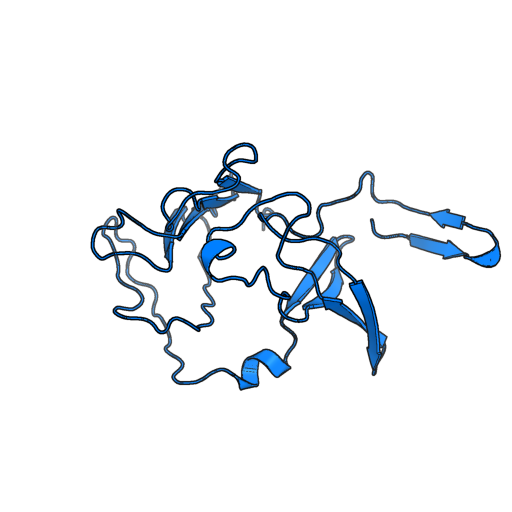TFHCRNPDDTPCVSPRMGMDGDDND

Sequence (181 aa):
MISDAVDLDKSFFSISQVAPANLDEGFDVYATQTFNGPGGKAYAVSWVGLPDISHPTDKENWAHCLSQVKQLTIKNGQLYQHPVPAMANLRINGRHLSAGNKSNRKIFLMKRSSKHFELKLTISAQLSGKLHLAADENLTHSLELEFSTAEKALLTVERGRSGISFAENYGTKRSITLPSK

pLDDT: mean 93.11, std 8.13, range [54.28, 98.88]